Protein AF-A0A358SSE2-F1 (afdb_monomer_lite)

Secondary structure (DSSP, 8-state):
-PPPEEEEEEEEEE-SSSSEEEEEEEEEEE-SSS--EEEEEEEEEETTTTEEE--EEEESS--TT-EESSSEEEEEEEETTEEEEEEEE----SPPP--SSSGGGGTSPPPTTS------SSS-------------

pLDDT: mean 78.42, std 21.92, range [27.58, 97.75]

Radius of gyration: 17.53 Å; chains: 1; bounding box: 44×32×52 Å

Structure (mmCIF, N/CA/C/O backbone):
data_AF-A0A358SSE2-F1
#
_entry.id   AF-A0A358SSE2-F1
#
loop_
_atom_site.group_PDB
_atom_site.id
_atom_site.type_symbol
_atom_site.label_atom_id
_atom_site.label_alt_id
_atom_site.label_comp_id
_atom_site.label_asym_id
_atom_site.label_entity_id
_atom_site.label_seq_id
_atom_site.pdbx_PDB_ins_code
_atom_site.Cartn_x
_atom_site.Cartn_y
_atom_site.Cartn_z
_atom_site.occupancy
_atom_site.B_iso_or_equiv
_atom_site.auth_seq_id
_atom_site.auth_comp_id
_atom_site.auth_asym_id
_atom_site.auth_atom_id
_atom_site.pdbx_PDB_model_num
ATOM 1 N N . MET A 1 1 ? -5.657 2.633 -32.220 1.00 43.72 1 MET A N 1
ATOM 2 C CA . MET A 1 1 ? -4.520 3.237 -31.485 1.00 43.72 1 MET A CA 1
ATOM 3 C C . MET A 1 1 ? -4.842 3.217 -29.996 1.00 43.72 1 MET A C 1
ATOM 5 O O . MET A 1 1 ? -5.791 3.877 -29.595 1.00 43.72 1 MET A O 1
ATOM 9 N N . SER A 1 2 ? -4.138 2.420 -29.189 1.00 58.78 2 SER A N 1
ATOM 10 C CA . SER A 1 2 ? -4.349 2.363 -27.734 1.00 58.78 2 SER A CA 1
ATOM 11 C C . SER A 1 2 ? -3.810 3.632 -27.060 1.00 58.78 2 SER A C 1
ATOM 13 O O . SER A 1 2 ? -2.683 4.047 -27.327 1.00 58.78 2 SER A O 1
ATOM 15 N N . GLY A 1 3 ? -4.629 4.279 -26.227 1.00 74.00 3 GLY A N 1
ATOM 16 C CA . GLY A 1 3 ? -4.229 5.449 -25.437 1.00 74.00 3 GLY A CA 1
ATOM 17 C C . GLY A 1 3 ? -3.277 5.093 -24.288 1.00 74.00 3 GLY A C 1
ATOM 18 O O . GLY A 1 3 ? -3.058 3.918 -24.004 1.00 74.00 3 GLY A O 1
ATOM 19 N N . ALA A 1 4 ? -2.730 6.113 -23.619 1.00 84.56 4 ALA A N 1
ATOM 20 C CA . ALA A 1 4 ? -1.974 5.919 -22.382 1.00 84.56 4 ALA A CA 1
ATOM 21 C C . ALA A 1 4 ? -2.868 5.267 -21.311 1.00 84.56 4 ALA A C 1
ATOM 23 O O . ALA A 1 4 ? -4.029 5.651 -21.141 1.00 84.56 4 ALA A O 1
ATOM 24 N N . GLU A 1 5 ? -2.326 4.287 -20.594 1.00 90.88 5 GLU A N 1
ATOM 25 C CA . GLU A 1 5 ? -3.027 3.553 -19.545 1.00 90.88 5 GLU A CA 1
ATOM 26 C C . GLU A 1 5 ? -2.432 3.906 -18.180 1.00 90.88 5 GLU A C 1
ATOM 28 O O . GLU A 1 5 ? -1.228 3.799 -17.943 1.00 90.88 5 GLU A O 1
ATOM 33 N N . TYR A 1 6 ? -3.299 4.319 -17.261 1.00 93.69 6 TYR A N 1
ATOM 34 C CA . TYR A 1 6 ? -2.960 4.501 -15.860 1.00 93.69 6 TYR A CA 1
ATOM 35 C C . TYR A 1 6 ? -3.908 3.668 -15.009 1.00 93.69 6 TYR A C 1
ATOM 37 O O . TYR A 1 6 ? -5.130 3.840 -15.064 1.00 93.69 6 TYR A O 1
ATOM 45 N N . GLU A 1 7 ? -3.338 2.791 -14.193 1.00 92.62 7 GLU A N 1
ATOM 46 C CA . GLU A 1 7 ? -4.075 1.968 -13.250 1.00 92.62 7 GLU A CA 1
ATOM 47 C C . GLU A 1 7 ? -3.531 2.175 -11.838 1.00 92.62 7 GLU A C 1
ATOM 49 O O . GLU A 1 7 ? -2.322 2.204 -11.599 1.00 92.62 7 GLU A O 1
ATOM 54 N N . SER A 1 8 ? -4.441 2.301 -10.872 1.00 94.38 8 SER A N 1
ATOM 55 C CA . SER A 1 8 ? -4.068 2.256 -9.467 1.00 94.38 8 SER A CA 1
ATOM 56 C C . SER A 1 8 ? -5.070 1.456 -8.647 1.00 94.38 8 SER A C 1
ATOM 58 O O . SER A 1 8 ? -6.260 1.775 -8.601 1.00 94.38 8 SER A O 1
ATOM 60 N N . TRP A 1 9 ? -4.545 0.454 -7.949 1.00 96.31 9 TRP A N 1
ATOM 61 C CA . TRP A 1 9 ? -5.244 -0.332 -6.944 1.00 96.31 9 TRP A CA 1
ATOM 62 C C . TRP A 1 9 ? -4.755 0.076 -5.565 1.00 96.31 9 TRP A C 1
ATOM 64 O O . TRP A 1 9 ? -3.556 0.238 -5.341 1.00 96.31 9 TRP A O 1
ATOM 74 N N . PHE A 1 10 ? -5.671 0.235 -4.618 1.00 94.94 10 PHE A N 1
ATOM 75 C CA . PHE A 1 10 ? -5.305 0.515 -3.238 1.00 94.94 10 PHE A CA 1
ATOM 76 C C . PHE A 1 10 ? -6.230 -0.212 -2.271 1.00 94.94 10 PHE A C 1
ATOM 78 O O . PHE A 1 10 ? -7.416 -0.396 -2.544 1.00 94.94 10 PHE A O 1
ATOM 85 N N . VAL A 1 11 ? -5.678 -0.576 -1.120 1.00 91.00 11 VAL A N 1
ATOM 86 C CA . VAL A 1 11 ? -6.418 -1.129 0.013 1.00 91.00 11 VAL A CA 1
ATOM 87 C C . VAL A 1 11 ? -6.044 -0.364 1.267 1.00 91.00 11 VAL A C 1
ATOM 89 O O . VAL A 1 11 ? -4.933 0.147 1.410 1.00 91.00 11 VAL A O 1
ATOM 92 N N . SER A 1 12 ? -7.003 -0.252 2.178 1.00 91.50 12 SER A N 1
ATOM 93 C CA . SER A 1 12 ? -6.756 0.321 3.490 1.00 91.50 12 SER A CA 1
ATOM 94 C C . SER A 1 12 ? -7.522 -0.445 4.548 1.00 91.50 12 SER A C 1
ATOM 96 O O . SER A 1 12 ? -8.716 -0.682 4.372 1.00 91.50 12 SER A O 1
ATOM 98 N N . ALA A 1 13 ? -6.843 -0.785 5.633 1.00 86.75 13 ALA A N 1
ATOM 99 C CA . ALA A 1 13 ? -7.403 -1.499 6.769 1.00 86.75 13 ALA A CA 1
ATOM 100 C C . ALA A 1 13 ? -7.167 -0.686 8.046 1.00 86.75 13 ALA A C 1
ATOM 102 O O . ALA A 1 13 ? -6.173 0.034 8.158 1.00 86.75 13 ALA A O 1
ATOM 103 N N . ARG A 1 14 ? -8.113 -0.760 8.981 1.00 86.81 14 ARG A N 1
ATOM 104 C CA . ARG A 1 14 ? -7.993 -0.199 10.330 1.00 86.81 14 ARG A CA 1
ATOM 105 C C . ARG A 1 14 ? -8.415 -1.278 11.305 1.00 86.81 14 ARG A C 1
ATOM 107 O O . ARG A 1 14 ? -9.415 -1.945 11.049 1.00 86.81 14 ARG A O 1
ATOM 114 N N . ASP A 1 15 ? -7.656 -1.424 12.375 1.00 82.81 15 ASP A N 1
ATOM 115 C CA . ASP A 1 15 ? -8.051 -2.264 13.494 1.00 82.81 15 ASP A CA 1
ATOM 116 C C . ASP A 1 15 ? -9.141 -1.527 14.298 1.00 82.81 15 ASP A C 1
ATOM 118 O O . ASP A 1 15 ? -8.929 -0.376 14.680 1.00 82.81 15 ASP A O 1
ATOM 122 N N . PRO A 1 16 ? -10.333 -2.113 14.510 1.00 79.69 16 PRO A N 1
ATOM 123 C CA . PRO A 1 16 ? -11.369 -1.481 15.322 1.00 79.69 16 PRO A CA 1
ATOM 124 C C . PRO A 1 16 ? -11.019 -1.421 16.817 1.00 79.69 16 PRO A C 1
ATOM 126 O O . PRO A 1 16 ? -11.575 -0.581 17.520 1.00 79.69 16 PRO A O 1
ATOM 129 N N . ALA A 1 17 ? -10.123 -2.286 17.302 1.00 83.12 17 ALA A N 1
ATOM 130 C CA . ALA A 1 17 ? -9.764 -2.402 18.715 1.00 83.12 17 ALA A CA 1
ATOM 131 C C . ALA A 1 17 ? -8.470 -1.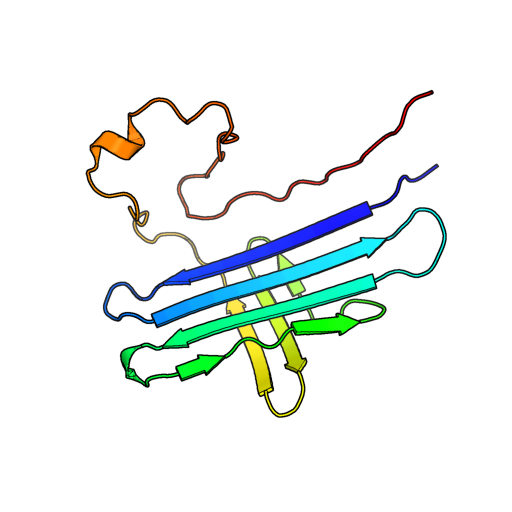657 19.082 1.00 83.12 17 ALA A C 1
ATOM 133 O O . ALA A 1 17 ? -8.149 -1.524 20.261 1.00 83.12 17 ALA A O 1
ATOM 134 N N . SER A 1 18 ? -7.709 -1.166 18.099 1.00 81.88 18 SER A N 1
ATOM 135 C CA . SER A 1 18 ? -6.418 -0.519 18.343 1.00 81.88 18 SER A CA 1
ATOM 136 C C . SER A 1 18 ? -6.143 0.621 17.355 1.00 81.88 18 SER A C 1
ATOM 138 O O . SER A 1 18 ? -6.735 0.677 16.278 1.00 81.88 18 SER A O 1
ATOM 140 N N . PRO A 1 19 ? -5.213 1.550 17.651 1.00 84.94 19 PRO A N 1
ATOM 141 C CA . PRO A 1 19 ? -4.872 2.647 16.744 1.00 84.94 19 PRO A CA 1
ATOM 142 C C . PRO A 1 19 ? -3.967 2.201 15.576 1.00 84.94 19 PRO A C 1
ATOM 144 O O . PRO A 1 19 ? -3.128 2.979 15.107 1.00 84.94 19 PRO A O 1
ATOM 147 N N . ARG A 1 20 ? -4.113 0.952 15.113 1.00 87.19 20 ARG A N 1
ATOM 148 C CA . ARG A 1 20 ? -3.360 0.373 13.999 1.00 87.19 20 ARG A CA 1
ATOM 149 C C . ARG A 1 20 ? -4.068 0.605 12.673 1.00 87.19 20 ARG A C 1
ATOM 151 O O . ARG A 1 20 ? -5.275 0.399 12.531 1.00 87.19 20 ARG A O 1
ATOM 158 N N . ALA A 1 21 ? -3.300 1.000 11.666 1.00 90.00 21 ALA A N 1
ATOM 159 C CA . ALA A 1 21 ? -3.806 1.195 10.318 1.00 90.00 21 ALA A CA 1
ATOM 160 C C . ALA A 1 21 ? -2.783 0.795 9.256 1.00 90.00 21 ALA A C 1
ATOM 162 O O . ALA A 1 21 ? -1.576 0.962 9.421 1.00 90.00 21 ALA A O 1
ATOM 163 N N . LEU A 1 22 ? -3.304 0.320 8.128 1.00 91.38 22 LEU A N 1
ATOM 164 C CA . LEU A 1 22 ? -2.550 -0.088 6.953 1.00 91.38 22 LEU A CA 1
ATOM 165 C C . LEU A 1 22 ? -3.112 0.610 5.714 1.00 91.38 22 LEU A C 1
ATOM 167 O O . LEU A 1 22 ? -4.329 0.710 5.536 1.00 91.38 22 LEU A O 1
ATOM 171 N N . TRP A 1 23 ? -2.228 1.048 4.826 1.00 95.56 23 TRP A N 1
ATOM 172 C CA . TRP A 1 23 ? -2.567 1.509 3.486 1.00 95.56 23 TRP A CA 1
ATOM 173 C C . TRP A 1 23 ? -1.542 0.980 2.488 1.00 95.56 23 TRP A C 1
ATOM 175 O O . TRP A 1 23 ? -0.345 1.172 2.673 1.00 95.56 23 TRP A O 1
ATOM 185 N N . ILE A 1 24 ? -2.005 0.323 1.428 1.00 96.00 24 ILE A N 1
ATOM 186 C CA . ILE A 1 24 ? -1.158 -0.205 0.355 1.00 96.00 24 ILE A CA 1
ATOM 187 C C . ILE A 1 24 ? -1.666 0.341 -0.971 1.00 96.00 24 ILE A C 1
ATOM 189 O O . ILE A 1 24 ? -2.879 0.398 -1.195 1.00 96.00 24 ILE A O 1
ATOM 193 N N . ARG A 1 25 ? -0.746 0.710 -1.866 1.00 97.50 25 ARG A N 1
ATOM 194 C CA . ARG A 1 25 ? -1.074 1.128 -3.231 1.00 97.50 25 ARG A CA 1
ATOM 195 C C . ARG A 1 25 ? -0.135 0.510 -4.250 1.00 97.50 25 ARG A C 1
ATOM 197 O O . ARG A 1 25 ? 1.081 0.565 -4.101 1.00 97.50 25 ARG A O 1
ATOM 204 N N . HIS A 1 26 ? -0.739 -0.015 -5.306 1.00 97.06 26 HIS A N 1
ATOM 205 C CA . HIS A 1 26 ? -0.087 -0.451 -6.529 1.00 97.06 26 HIS A CA 1
ATOM 206 C C . HIS A 1 26 ? -0.482 0.524 -7.627 1.00 97.06 26 HIS A C 1
ATOM 208 O O . HIS A 1 26 ? -1.660 0.856 -7.786 1.00 97.06 26 HIS A O 1
ATOM 214 N N . THR A 1 27 ? 0.503 1.020 -8.356 1.00 96.75 27 THR A N 1
ATOM 215 C CA . THR A 1 27 ? 0.289 1.908 -9.492 1.00 96.75 27 THR A CA 1
ATOM 216 C C . THR A 1 27 ? 1.049 1.365 -10.681 1.00 96.75 27 THR A C 1
ATOM 218 O O . THR A 1 27 ? 2.211 0.990 -10.542 1.00 96.75 27 THR A O 1
ATOM 221 N N . ARG A 1 28 ? 0.395 1.378 -11.838 1.00 95.50 28 ARG A N 1
ATOM 222 C CA . ARG A 1 28 ? 0.977 1.080 -13.137 1.00 95.50 28 ARG A CA 1
ATOM 223 C C . ARG A 1 28 ? 0.686 2.234 -14.082 1.00 95.50 28 ARG A C 1
ATOM 225 O O . ARG A 1 28 ? -0.449 2.699 -14.167 1.00 95.50 28 ARG A O 1
ATOM 232 N N . HIS A 1 29 ? 1.706 2.685 -14.789 1.00 94.44 29 HIS A N 1
ATOM 233 C CA . HIS A 1 29 ? 1.608 3.728 -15.788 1.00 94.44 29 HIS A CA 1
ATOM 234 C C . HIS A 1 29 ? 2.290 3.260 -17.069 1.00 94.44 29 HIS A C 1
ATOM 236 O O . HIS A 1 29 ? 3.498 3.032 -17.101 1.00 94.44 29 HIS A O 1
ATOM 242 N N . ARG A 1 30 ? 1.494 3.119 -18.125 1.00 92.94 30 ARG A N 1
ATOM 243 C CA . ARG A 1 30 ? 1.930 2.782 -19.475 1.00 92.94 30 ARG A CA 1
ATOM 244 C C . ARG A 1 30 ? 1.659 3.985 -20.370 1.00 92.94 30 ARG A C 1
ATOM 246 O O . ARG A 1 30 ? 0.523 4.162 -20.823 1.00 92.94 30 ARG A O 1
ATOM 253 N N . PRO A 1 31 ? 2.658 4.851 -20.582 1.00 91.19 31 PRO A N 1
ATOM 254 C CA . PRO A 1 31 ? 2.499 5.966 -21.497 1.00 91.19 31 PRO A CA 1
ATOM 255 C C . PRO A 1 31 ? 2.327 5.446 -22.930 1.00 91.19 31 PRO A C 1
ATOM 257 O O . PRO A 1 31 ? 2.659 4.307 -23.249 1.00 91.19 31 PRO A O 1
ATOM 260 N N . ARG A 1 32 ? 1.806 6.293 -23.822 1.00 90.25 32 ARG A N 1
ATOM 261 C CA . ARG A 1 32 ? 1.652 5.943 -25.245 1.00 90.25 32 ARG A CA 1
ATOM 262 C C . ARG A 1 32 ? 3.003 5.724 -25.942 1.00 90.25 32 ARG A C 1
ATOM 264 O O . ARG A 1 32 ? 3.077 4.971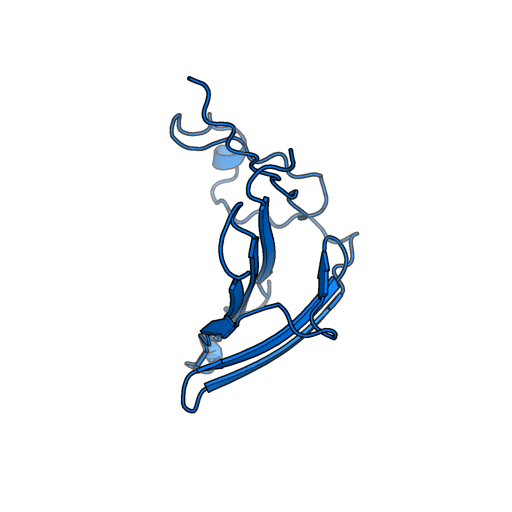 -26.907 1.00 90.25 32 ARG A O 1
ATOM 271 N N . GLN A 1 33 ? 4.038 6.415 -25.478 1.00 88.00 33 GLN A N 1
ATOM 272 C CA . GLN A 1 33 ? 5.420 6.297 -25.929 1.00 88.00 33 GLN A CA 1
ATOM 273 C C . GLN A 1 33 ? 6.332 6.326 -24.701 1.00 88.00 33 GLN A C 1
ATOM 275 O O . GLN A 1 33 ? 6.050 7.050 -23.745 1.00 88.00 33 GLN A O 1
ATOM 280 N N . GLY A 1 34 ? 7.423 5.565 -24.744 1.00 87.94 34 GLY A N 1
ATOM 281 C CA . GLY A 1 34 ? 8.363 5.437 -23.633 1.00 87.94 34 GLY A CA 1
ATOM 282 C C . GLY A 1 34 ? 8.090 4.229 -22.729 1.00 87.94 34 GLY A C 1
ATOM 283 O O . GLY A 1 34 ? 7.149 3.467 -22.965 1.00 87.94 34 GLY A O 1
ATOM 284 N N . PRO A 1 35 ? 8.950 4.019 -21.719 1.00 91.25 35 PRO A N 1
ATOM 285 C CA . PRO A 1 35 ? 8.885 2.841 -20.869 1.00 91.25 35 PRO A CA 1
ATOM 286 C C . PRO A 1 35 ? 7.680 2.879 -19.926 1.00 91.25 35 PRO A C 1
ATOM 288 O O . PRO A 1 35 ? 7.231 3.938 -19.478 1.00 91.25 35 PRO A O 1
ATOM 291 N N . GLU A 1 36 ? 7.184 1.691 -19.584 1.00 94.06 36 GLU A N 1
ATOM 292 C CA . GLU A 1 36 ? 6.284 1.520 -18.448 1.00 94.06 36 GLU A CA 1
ATOM 293 C C . GLU A 1 36 ? 6.963 2.008 -17.155 1.00 94.06 36 GLU A C 1
ATOM 295 O O . GLU A 1 36 ? 8.188 2.010 -17.017 1.00 94.06 36 GLU A O 1
ATOM 300 N N . SER A 1 37 ? 6.152 2.439 -16.194 1.00 95.62 37 SER A N 1
ATOM 301 C CA . SER A 1 37 ? 6.587 2.622 -14.814 1.00 95.62 37 SER A CA 1
ATOM 302 C C . SER A 1 37 ? 5.545 2.092 -13.842 1.00 95.62 37 SER A C 1
ATOM 304 O O . SER A 1 37 ? 4.337 2.126 -14.087 1.00 95.62 37 SER A O 1
ATOM 306 N N . ALA A 1 38 ? 6.018 1.616 -12.699 1.00 97.12 38 ALA A N 1
ATOM 307 C CA . ALA A 1 38 ? 5.193 1.115 -11.621 1.00 97.12 38 ALA A CA 1
ATOM 308 C C . ALA A 1 38 ? 5.650 1.676 -10.275 1.00 97.12 38 ALA A C 1
ATOM 310 O O . ALA A 1 38 ? 6.803 2.069 -10.092 1.00 97.12 38 ALA A O 1
ATOM 311 N N . ALA A 1 39 ? 4.735 1.716 -9.311 1.00 97.56 39 ALA A N 1
ATOM 312 C CA . ALA A 1 39 ? 5.069 2.085 -7.946 1.00 97.56 39 ALA A CA 1
ATOM 313 C C . ALA A 1 39 ? 4.301 1.244 -6.930 1.00 97.56 39 ALA A C 1
ATOM 315 O O . ALA A 1 39 ? 3.077 1.109 -7.011 1.00 97.56 39 ALA A O 1
ATOM 316 N N . LEU A 1 40 ? 5.033 0.752 -5.935 1.00 97.50 40 LEU A N 1
ATOM 317 C CA . LEU A 1 40 ? 4.507 0.032 -4.787 1.00 97.50 40 LEU A CA 1
ATOM 318 C C . LEU A 1 40 ? 4.679 0.885 -3.535 1.00 97.50 40 LEU A C 1
ATOM 320 O O . LEU A 1 40 ? 5.762 1.397 -3.255 1.00 97.50 40 LEU A O 1
ATOM 324 N N . TRP A 1 41 ? 3.590 1.058 -2.795 1.00 97.75 41 TRP A N 1
ATOM 325 C CA . TRP A 1 41 ? 3.554 1.826 -1.557 1.00 97.75 41 TRP A CA 1
ATOM 326 C C . TRP A 1 41 ? 2.967 0.976 -0.443 1.00 97.75 41 TRP A C 1
ATOM 328 O O . TRP A 1 41 ? 1.939 0.328 -0.644 1.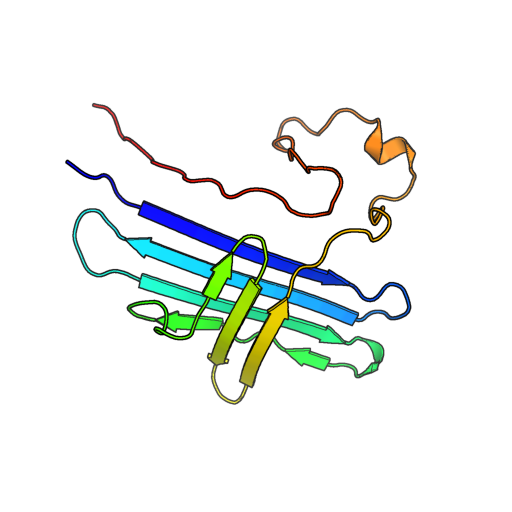00 97.75 41 TRP A O 1
ATOM 338 N N . CYS A 1 42 ? 3.562 1.067 0.741 1.00 95.50 42 CYS A N 1
ATOM 339 C CA . CYS A 1 42 ? 2.979 0.555 1.970 1.00 95.50 42 CYS A CA 1
ATOM 340 C C . CYS A 1 42 ? 3.143 1.596 3.073 1.00 95.50 42 CYS A C 1
ATOM 342 O O . CYS A 1 42 ? 4.220 2.157 3.244 1.00 95.50 42 CYS A O 1
ATOM 344 N N . THR A 1 43 ? 2.071 1.843 3.813 1.00 95.31 43 THR A N 1
ATOM 345 C CA . THR A 1 43 ? 2.051 2.673 5.009 1.00 95.31 43 THR A CA 1
ATOM 346 C C . THR A 1 43 ? 1.457 1.848 6.136 1.00 95.31 43 THR A C 1
ATOM 348 O O . THR A 1 43 ? 0.279 1.499 6.078 1.00 95.31 43 THR A O 1
ATOM 351 N N . VAL A 1 44 ? 2.247 1.581 7.171 1.00 91.75 44 VAL A N 1
ATOM 352 C CA . VAL A 1 44 ? 1.783 1.012 8.439 1.00 91.75 44 VAL A CA 1
ATOM 353 C C . VAL A 1 44 ? 1.907 2.080 9.511 1.00 91.75 44 VAL A C 1
ATOM 355 O O . VAL A 1 44 ? 2.947 2.729 9.648 1.00 91.75 44 VAL A O 1
ATOM 358 N N . LEU A 1 45 ? 0.829 2.265 10.258 1.00 90.06 45 LEU A N 1
ATOM 359 C CA . LEU A 1 45 ? 0.773 3.100 11.445 1.00 90.06 45 LEU A CA 1
ATOM 360 C C . LEU A 1 45 ? 0.425 2.188 12.615 1.00 90.06 45 LEU A C 1
ATOM 362 O O . LEU A 1 45 ? -0.653 1.601 12.619 1.00 90.06 45 LEU A O 1
ATOM 366 N N . ASP A 1 46 ? 1.314 2.093 13.596 1.00 87.81 46 ASP A N 1
ATOM 367 C CA . ASP A 1 46 ? 1.042 1.460 14.883 1.00 87.81 46 ASP A CA 1
ATOM 368 C C . ASP A 1 46 ? 1.420 2.442 15.991 1.00 87.81 46 ASP A C 1
ATOM 370 O O . ASP A 1 46 ? 2.584 2.566 16.376 1.00 87.81 46 ASP A O 1
ATOM 374 N N . ARG A 1 47 ? 0.425 3.184 16.489 1.00 79.62 47 ARG A N 1
ATOM 375 C CA . ARG A 1 47 ? 0.658 4.143 17.575 1.00 79.62 47 ARG A CA 1
ATOM 376 C C . ARG A 1 47 ? 0.983 3.469 18.903 1.00 79.62 47 ARG A C 1
ATOM 378 O O . ARG A 1 47 ? 1.713 4.071 19.679 1.00 79.62 47 ARG A O 1
ATOM 385 N N . GLY A 1 48 ? 0.476 2.259 19.149 1.00 79.38 48 GLY A N 1
ATOM 386 C CA . GLY A 1 48 ? 0.772 1.521 20.379 1.00 79.38 48 GLY A CA 1
ATOM 387 C C . GLY A 1 48 ? 2.251 1.145 20.469 1.00 79.38 48 GLY A C 1
ATOM 388 O O . GLY A 1 48 ? 2.835 1.205 21.541 1.00 79.38 48 GLY A O 1
ATOM 389 N N . ALA A 1 49 ? 2.870 0.846 19.325 1.00 78.19 49 ALA A N 1
ATOM 390 C CA . ALA A 1 49 ? 4.299 0.554 19.215 1.00 78.19 49 ALA A CA 1
ATOM 391 C C . ALA A 1 49 ? 5.173 1.780 18.870 1.00 78.19 49 ALA A C 1
ATOM 393 O O . ALA A 1 49 ? 6.363 1.625 18.604 1.00 78.19 49 ALA A O 1
ATOM 394 N N . GLY A 1 50 ? 4.600 2.990 18.783 1.00 81.69 50 GLY A N 1
ATOM 395 C CA . GLY A 1 50 ? 5.320 4.188 18.325 1.00 81.69 50 GLY A CA 1
ATOM 396 C C . GLY A 1 50 ? 5.883 4.080 16.896 1.00 81.69 50 GLY A C 1
ATOM 397 O O . GLY A 1 50 ? 6.785 4.830 16.524 1.00 81.69 50 GLY A O 1
ATOM 398 N N . GLN A 1 51 ? 5.377 3.149 16.082 1.00 78.31 51 GLN A N 1
ATOM 399 C CA . GLN A 1 51 ? 5.986 2.763 14.814 1.00 78.31 51 GLN A CA 1
ATOM 400 C C . GLN A 1 51 ? 5.223 3.323 13.607 1.00 78.31 51 GLN A C 1
ATOM 402 O O . GLN A 1 51 ? 3.997 3.236 13.493 1.00 78.31 51 GLN A O 1
ATOM 407 N N . ARG A 1 52 ? 5.983 3.867 12.650 1.00 88.00 52 ARG A N 1
ATOM 408 C CA . ARG A 1 52 ? 5.491 4.276 11.331 1.00 88.00 52 ARG A CA 1
ATOM 409 C C . ARG A 1 52 ? 6.411 3.744 10.236 1.00 88.00 52 ARG A C 1
ATOM 411 O O . ARG A 1 52 ? 7.563 4.163 10.137 1.00 88.00 52 ARG A O 1
ATOM 418 N N . LEU A 1 53 ? 5.881 2.881 9.374 1.00 88.56 53 LEU A N 1
ATOM 419 C CA . LEU A 1 53 ? 6.593 2.295 8.236 1.00 88.56 53 LEU A CA 1
ATOM 420 C C . LEU A 1 53 ? 5.993 2.835 6.937 1.00 88.56 53 LEU A C 1
ATOM 422 O O . LEU A 1 53 ? 4.789 2.720 6.746 1.00 88.56 53 LEU A O 1
ATOM 426 N N . VAL A 1 54 ? 6.806 3.445 6.065 1.00 93.94 54 VAL A N 1
ATOM 427 C CA . VAL A 1 54 ? 6.325 4.079 4.816 1.00 93.94 54 VAL A CA 1
ATOM 428 C C . VAL A 1 54 ? 7.251 3.807 3.614 1.00 93.94 54 VAL A C 1
ATOM 430 O O . VAL A 1 54 ? 7.802 4.755 3.051 1.00 93.94 54 VAL A O 1
ATOM 433 N N . PRO A 1 55 ? 7.537 2.548 3.229 1.00 93.38 55 PRO A N 1
ATOM 434 C CA . PRO A 1 55 ? 8.312 2.288 2.026 1.00 93.38 55 PRO A CA 1
ATOM 435 C C . PRO A 1 55 ? 7.513 2.634 0.765 1.00 93.38 55 PRO A C 1
ATOM 437 O O . PRO A 1 55 ? 6.338 2.285 0.608 1.00 93.38 55 PRO A O 1
ATOM 440 N N . LYS A 1 56 ? 8.208 3.291 -0.160 1.00 95.75 56 LYS A N 1
ATOM 441 C CA . LYS A 1 56 ? 7.785 3.510 -1.537 1.00 95.75 56 LYS A CA 1
ATOM 442 C C . LYS A 1 56 ? 8.898 3.020 -2.446 1.00 95.75 56 LYS A C 1
ATOM 444 O O . LYS A 1 56 ? 10.018 3.510 -2.346 1.00 95.75 56 LYS A O 1
ATOM 449 N N . GLN A 1 57 ? 8.552 2.148 -3.380 1.00 97.06 57 GLN A N 1
ATOM 450 C CA . GLN A 1 57 ? 9.465 1.679 -4.411 1.00 97.06 57 GLN A CA 1
ATOM 451 C C . GLN A 1 57 ? 8.917 2.042 -5.789 1.00 97.06 57 GLN A C 1
ATOM 453 O O . GLN A 1 57 ? 7.738 1.819 -6.068 1.00 97.06 57 GLN A O 1
ATOM 458 N N . VAL A 1 58 ? 9.765 2.631 -6.632 1.00 96.31 58 VAL A N 1
ATOM 459 C CA . VAL A 1 58 ? 9.481 2.895 -8.050 1.00 96.31 58 VAL A CA 1
ATOM 460 C C . VAL A 1 58 ? 10.223 1.852 -8.877 1.00 96.31 58 VAL A C 1
ATOM 462 O O . VAL A 1 58 ? 11.368 1.529 -8.574 1.00 96.31 58 VAL A O 1
ATOM 465 N N . LEU A 1 59 ? 9.548 1.303 -9.880 1.00 95.00 59 LEU A N 1
ATOM 466 C CA . LEU A 1 59 ? 9.998 0.175 -10.688 1.00 95.00 59 LEU A CA 1
ATOM 467 C C . LEU A 1 59 ? 9.698 0.456 -12.166 1.00 95.00 59 LEU A C 1
ATOM 469 O O . LEU A 1 59 ? 8.797 1.236 -12.475 1.00 95.00 59 LEU A O 1
ATOM 473 N N . GLY A 1 60 ? 10.405 -0.211 -13.081 1.00 94.69 60 GLY A N 1
ATOM 474 C CA . GLY A 1 60 ? 10.064 -0.174 -14.512 1.00 94.69 60 GLY A CA 1
ATOM 475 C C . GLY A 1 60 ? 8.773 -0.937 -14.841 1.00 94.69 60 GLY A C 1
ATOM 476 O O . GLY A 1 60 ? 8.058 -0.594 -15.771 1.00 94.69 60 GLY A O 1
ATOM 477 N N . ALA A 1 61 ? 8.430 -1.945 -14.043 1.00 93.62 61 ALA A N 1
ATOM 478 C CA . ALA A 1 61 ? 7.182 -2.694 -14.143 1.00 93.62 61 ALA A CA 1
ATOM 479 C C . ALA A 1 61 ? 6.835 -3.302 -12.778 1.00 93.62 61 ALA A C 1
ATOM 481 O O . ALA A 1 61 ? 7.684 -3.371 -11.885 1.00 93.62 61 ALA A O 1
ATOM 482 N N . LEU A 1 62 ? 5.586 -3.737 -12.601 1.00 93.00 62 LEU A N 1
ATOM 483 C CA . LEU A 1 62 ? 5.219 -4.519 -11.419 1.00 93.00 62 LEU A CA 1
ATOM 484 C C . LEU A 1 62 ? 5.919 -5.893 -11.460 1.00 93.00 62 LEU A C 1
ATOM 486 O O . LEU A 1 62 ? 5.964 -6.501 -12.531 1.00 93.00 62 LEU A O 1
ATOM 490 N N . PRO A 1 63 ? 6.439 -6.397 -10.324 1.00 93.56 63 PRO A N 1
ATOM 491 C CA . PRO A 1 63 ? 6.973 -7.753 -10.240 1.00 93.56 63 PRO A CA 1
ATOM 492 C C . PRO A 1 63 ? 5.919 -8.801 -10.647 1.00 93.56 63 PRO A C 1
ATOM 494 O O . PRO A 1 63 ? 4.738 -8.583 -10.372 1.00 93.56 63 PRO A O 1
ATOM 497 N N . PRO A 1 64 ? 6.299 -9.940 -11.257 1.00 91.56 64 PRO A N 1
ATOM 498 C CA . PRO A 1 64 ? 5.341 -10.959 -11.709 1.00 91.56 64 PRO A CA 1
ATOM 499 C C . PRO A 1 64 ? 4.456 -11.541 -10.598 1.00 91.56 64 PRO A C 1
ATOM 501 O O . PRO A 1 64 ? 3.326 -11.951 -10.847 1.00 91.56 64 PRO A O 1
ATOM 504 N N . ASP A 1 65 ? 4.967 -11.579 -9.369 1.00 92.31 65 ASP A N 1
ATOM 505 C CA . ASP A 1 65 ? 4.282 -12.062 -8.171 1.00 92.31 65 ASP A CA 1
ATOM 506 C C . ASP A 1 65 ? 3.466 -10.970 -7.456 1.00 92.31 65 ASP A C 1
ATOM 508 O O . ASP A 1 65 ? 2.687 -11.267 -6.541 1.00 92.31 65 ASP A O 1
ATOM 512 N N . ALA A 1 66 ? 3.611 -9.707 -7.870 1.00 94.69 66 ALA A N 1
ATOM 513 C CA . ALA A 1 66 ? 2.804 -8.616 -7.358 1.00 94.69 66 ALA A CA 1
ATOM 514 C C . ALA A 1 66 ? 1.395 -8.688 -7.952 1.00 94.69 66 ALA A C 1
ATOM 516 O O . ALA A 1 66 ? 1.194 -8.691 -9.165 1.00 94.69 66 ALA A O 1
ATOM 517 N N . ALA A 1 67 ? 0.397 -8.694 -7.077 1.00 94.88 67 ALA A N 1
ATOM 518 C CA . ALA A 1 67 ? -0.999 -8.746 -7.475 1.00 94.88 67 ALA A CA 1
ATOM 519 C C . ALA A 1 67 ? -1.794 -7.704 -6.703 1.00 94.88 67 ALA A C 1
ATOM 521 O O . ALA A 1 67 ? -1.675 -7.602 -5.484 1.00 94.88 67 ALA A O 1
ATOM 522 N N . ALA A 1 68 ? -2.653 -6.966 -7.394 1.00 95.38 68 ALA A N 1
ATOM 523 C CA . ALA A 1 68 ? -3.605 -6.072 -6.761 1.00 95.38 68 ALA A CA 1
ATOM 524 C C . ALA A 1 68 ? -4.927 -6.115 -7.515 1.00 95.38 68 ALA A C 1
ATOM 526 O O . ALA A 1 68 ? -4.974 -5.997 -8.735 1.00 95.38 68 ALA A O 1
ATOM 527 N N . GLY A 1 69 ? -6.008 -6.313 -6.773 1.00 91.00 69 GLY A N 1
ATOM 528 C CA . GLY A 1 69 ? -7.335 -6.440 -7.343 1.00 91.00 69 GLY A CA 1
ATOM 529 C C . GLY A 1 69 ? -8.417 -6.465 -6.270 1.00 91.00 69 GLY A C 1
ATOM 530 O O . GLY A 1 69 ? -8.131 -6.296 -5.084 1.00 91.00 69 GLY A O 1
ATOM 531 N N . PRO A 1 70 ? -9.679 -6.719 -6.650 1.00 87.94 70 PRO A N 1
ATOM 532 C CA . PRO A 1 70 ? -10.809 -6.635 -5.726 1.00 87.94 70 PRO A CA 1
ATOM 533 C C . PRO A 1 70 ? -10.738 -7.593 -4.527 1.00 87.94 70 PRO A C 1
ATOM 535 O O . PRO A 1 70 ? -11.357 -7.320 -3.505 1.00 87.94 70 PRO A O 1
ATOM 538 N N . ARG A 1 71 ? -10.014 -8.715 -4.655 1.00 89.75 71 ARG A N 1
ATOM 539 C CA . ARG A 1 71 ? -9.955 -9.788 -3.645 1.00 89.75 71 ARG A CA 1
ATOM 540 C C . ARG A 1 71 ? -8.573 -10.022 -3.041 1.00 89.75 71 ARG A C 1
ATOM 542 O O . ARG A 1 71 ? -8.474 -10.771 -2.073 1.00 89.75 71 ARG A O 1
ATOM 549 N N . GLN A 1 72 ? -7.515 -9.438 -3.599 1.00 93.44 72 GLN A N 1
ATOM 550 C CA . GLN A 1 72 ? -6.150 -9.741 -3.170 1.00 93.44 72 GLN A CA 1
ATOM 551 C C . GLN A 1 72 ? -5.201 -8.562 -3.355 1.00 93.44 72 GLN A C 1
ATOM 553 O O . GLN A 1 72 ? -5.330 -7.803 -4.316 1.00 93.44 72 GLN A O 1
ATOM 558 N N . PHE A 1 73 ? -4.233 -8.463 -2.449 1.00 95.38 73 PHE A N 1
ATOM 559 C CA . PHE A 1 73 ? -3.080 -7.575 -2.544 1.00 95.38 73 PHE A CA 1
ATOM 560 C C . PHE A 1 73 ? -1.834 -8.346 -2.110 1.00 95.38 73 PHE A C 1
ATOM 562 O O . PHE A 1 73 ? -1.730 -8.724 -0.950 1.00 95.38 73 PHE A O 1
ATOM 569 N N . ARG A 1 74 ? -0.875 -8.538 -3.013 1.00 96.88 74 ARG A N 1
ATOM 570 C CA . ARG A 1 74 ? 0.402 -9.217 -2.773 1.00 96.88 74 ARG A CA 1
ATOM 571 C C . ARG A 1 74 ? 1.546 -8.391 -3.332 1.00 96.88 74 ARG A C 1
ATOM 573 O O . ARG A 1 74 ? 1.402 -7.820 -4.408 1.00 96.88 74 ARG A O 1
ATOM 580 N N . GLY A 1 75 ? 2.655 -8.295 -2.611 1.00 95.88 75 GLY A N 1
ATOM 581 C CA . GLY A 1 75 ? 3.865 -7.629 -3.088 1.00 95.88 75 GLY A CA 1
ATOM 582 C C . GLY A 1 75 ? 4.772 -7.167 -1.956 1.00 95.88 75 GLY A C 1
ATOM 583 O O . GLY A 1 75 ? 4.571 -7.501 -0.788 1.00 95.88 75 GLY A O 1
ATOM 584 N N . GLY A 1 76 ? 5.770 -6.364 -2.306 1.00 95.12 76 GLY A N 1
ATOM 585 C CA . GLY A 1 76 ? 6.668 -5.750 -1.340 1.00 95.12 76 GLY A CA 1
ATOM 586 C C . GLY A 1 76 ? 7.265 -4.455 -1.864 1.00 95.12 76 GLY A C 1
ATOM 587 O O . GLY A 1 76 ? 7.297 -4.219 -3.067 1.00 95.12 76 GLY A O 1
ATOM 588 N N . ALA A 1 77 ? 7.710 -3.603 -0.950 1.00 95.75 77 ALA A N 1
ATOM 589 C CA . ALA A 1 77 ? 8.410 -2.369 -1.273 1.00 95.75 77 ALA A CA 1
ATOM 590 C C . ALA A 1 77 ? 9.584 -2.173 -0.317 1.00 95.75 77 ALA A C 1
ATOM 592 O O . ALA A 1 77 ? 9.444 -2.383 0.891 1.00 95.75 77 ALA A O 1
ATOM 593 N N . SER A 1 78 ? 10.711 -1.714 -0.851 1.00 93.81 78 SER A N 1
ATOM 594 C CA . SER A 1 78 ? 11.879 -1.282 -0.083 1.00 93.81 78 SER A CA 1
ATOM 595 C C . SER A 1 78 ? 12.212 0.189 -0.349 1.00 93.81 78 SER A C 1
ATOM 597 O O . SER A 1 78 ? 11.985 0.713 -1.439 1.00 93.81 78 SER A O 1
ATOM 599 N N . MET A 1 79 ? 12.713 0.876 0.680 1.00 91.88 79 MET A N 1
ATOM 600 C CA . MET A 1 79 ? 13.173 2.264 0.635 1.00 91.88 79 MET A CA 1
ATOM 601 C C . MET A 1 79 ? 14.253 2.474 1.706 1.00 91.88 79 MET A C 1
ATOM 603 O O . MET A 1 79 ? 13.947 2.617 2.894 1.00 91.88 79 MET A O 1
ATOM 607 N N . GLY A 1 80 ? 15.523 2.481 1.294 1.00 90.19 80 GLY A N 1
ATOM 608 C CA . GLY A 1 80 ? 16.655 2.463 2.226 1.00 90.19 80 GLY A CA 1
ATOM 609 C C . GLY A 1 80 ? 16.604 1.228 3.132 1.00 90.19 80 GLY A C 1
ATOM 610 O O . GLY A 1 80 ? 16.350 0.126 2.660 1.00 90.19 80 GLY A O 1
ATOM 611 N N . GLN A 1 81 ? 16.765 1.424 4.443 1.00 89.19 81 GLN A N 1
ATOM 612 C CA . GLN A 1 81 ? 16.695 0.358 5.459 1.00 89.19 81 GLN A CA 1
ATOM 613 C C . GLN A 1 81 ? 15.262 -0.106 5.789 1.00 89.19 81 GLN A C 1
ATOM 615 O O . GLN A 1 81 ? 15.055 -0.943 6.663 1.00 89.19 81 GLN A O 1
ATOM 620 N N . ARG A 1 82 ? 14.238 0.460 5.138 1.00 89.12 82 ARG A N 1
ATOM 621 C CA . ARG A 1 82 ? 12.834 0.116 5.389 1.00 89.12 82 ARG A CA 1
ATOM 622 C C . ARG A 1 82 ? 12.333 -0.813 4.299 1.00 89.12 82 ARG A C 1
ATOM 624 O O . ARG A 1 82 ? 12.420 -0.477 3.121 1.00 89.12 82 ARG A O 1
ATOM 631 N N . ALA A 1 83 ? 11.727 -1.924 4.691 1.00 92.00 83 ALA A N 1
ATOM 632 C CA . ALA A 1 83 ? 11.060 -2.836 3.777 1.00 92.00 83 ALA A CA 1
ATOM 633 C C . ALA A 1 83 ? 9.705 -3.265 4.343 1.00 92.00 83 ALA A C 1
ATOM 635 O O . ALA A 1 83 ? 9.528 -3.364 5.554 1.00 92.00 83 ALA A O 1
ATOM 636 N N . ALA A 1 84 ? 8.751 -3.519 3.455 1.00 92.75 84 ALA A N 1
ATOM 637 C CA . ALA A 1 84 ? 7.481 -4.145 3.784 1.00 92.75 84 ALA A CA 1
ATOM 638 C C . ALA A 1 84 ? 7.161 -5.211 2.740 1.00 92.75 84 ALA A C 1
ATOM 640 O O . ALA A 1 84 ? 7.393 -5.002 1.549 1.00 92.75 84 ALA A O 1
ATOM 641 N N . ARG A 1 85 ? 6.587 -6.324 3.189 1.00 94.75 85 ARG A N 1
ATOM 642 C CA . ARG A 1 85 ? 5.960 -7.343 2.345 1.00 94.75 85 ARG A CA 1
ATOM 643 C C . ARG A 1 85 ? 4.525 -7.524 2.811 1.00 94.75 85 ARG A C 1
ATOM 645 O O . ARG A 1 85 ? 4.240 -7.373 3.997 1.00 94.75 85 ARG A O 1
ATOM 652 N N . TRP A 1 86 ? 3.627 -7.811 1.885 1.00 94.62 86 TRP A N 1
ATOM 653 C CA . TRP A 1 86 ? 2.222 -8.039 2.180 1.00 94.62 86 TRP A CA 1
ATOM 654 C C . TRP A 1 86 ? 1.673 -9.155 1.301 1.00 94.62 86 TRP A C 1
ATOM 656 O O . TRP A 1 86 ? 2.020 -9.277 0.126 1.00 94.62 86 TRP A O 1
ATOM 666 N N . ASP A 1 87 ? 0.774 -9.933 1.886 1.00 95.38 87 ASP A N 1
ATOM 667 C CA . ASP A 1 87 ? -0.079 -10.891 1.198 1.00 95.38 87 ASP A CA 1
ATOM 668 C C . ASP A 1 87 ? -1.436 -10.872 1.902 1.00 95.38 87 ASP A C 1
ATOM 670 O O . ASP A 1 87 ? -1.578 -11.319 3.038 1.00 95.38 87 ASP A O 1
ATOM 674 N N . LEU A 1 88 ? -2.411 -10.221 1.277 1.00 92.19 88 LEU A N 1
ATOM 675 C CA . LEU A 1 88 ? -3.699 -9.892 1.868 1.00 92.19 88 LEU A CA 1
ATOM 676 C C . LEU A 1 88 ? -4.815 -10.431 0.993 1.00 92.19 88 LEU A C 1
ATOM 678 O O . LEU A 1 88 ? -4.826 -10.223 -0.223 1.00 92.19 88 LEU A O 1
ATOM 682 N N . ARG A 1 89 ? -5.815 -11.025 1.639 1.00 91.25 89 ARG A N 1
ATOM 683 C CA . ARG A 1 89 ? -7.092 -11.373 1.025 1.00 91.25 89 ARG A CA 1
ATOM 684 C C . ARG A 1 89 ? -8.162 -10.406 1.516 1.00 91.25 89 ARG A C 1
ATOM 686 O O . ARG A 1 89 ? -8.303 -10.180 2.713 1.00 91.25 89 ARG A O 1
ATOM 693 N N . VAL A 1 90 ? -8.921 -9.845 0.583 1.00 84.75 90 VAL A N 1
ATOM 694 C CA . VAL A 1 90 ? -10.091 -9.019 0.886 1.00 84.75 90 VAL A CA 1
ATOM 695 C C . VAL A 1 90 ? -11.305 -9.940 0.914 1.00 84.75 90 VAL A C 1
ATOM 697 O O . VAL A 1 90 ? -11.723 -10.458 -0.123 1.00 84.75 90 VAL A O 1
ATOM 700 N N . SER A 1 91 ? -11.842 -10.170 2.108 1.00 84.62 91 SER A N 1
ATOM 701 C CA . SER A 1 91 ? -13.095 -10.891 2.337 1.00 84.62 91 SER A CA 1
ATOM 702 C C . SER A 1 91 ? -14.243 -9.915 2.619 1.00 84.62 91 SER A C 1
ATOM 704 O O . SER A 1 91 ? -14.039 -8.800 3.102 1.00 84.62 91 SER A O 1
ATOM 706 N N . GLY A 1 92 ? -15.461 -10.322 2.259 1.00 78.00 92 GLY A N 1
ATOM 707 C CA . GLY A 1 92 ? -16.692 -9.589 2.568 1.00 78.00 92 GLY A CA 1
ATOM 708 C C . GLY A 1 92 ? -17.367 -10.088 3.849 1.00 78.00 92 GLY A C 1
ATOM 709 O O . GLY A 1 92 ? -16.843 -10.956 4.541 1.00 78.00 92 GLY A O 1
ATOM 710 N N . GLY A 1 93 ? -18.556 -9.551 4.140 1.00 71.38 93 GLY A N 1
ATOM 711 C CA . GLY A 1 93 ? -19.444 -10.049 5.203 1.00 71.38 93 GLY A CA 1
ATOM 712 C C . GLY A 1 93 ? -19.289 -9.385 6.574 1.00 71.38 93 GLY A C 1
ATOM 713 O O . GLY A 1 93 ? -20.036 -9.713 7.485 1.00 71.38 93 GLY A O 1
ATOM 714 N N . GLN A 1 94 ? -18.354 -8.448 6.731 1.00 67.25 94 GLN A N 1
ATOM 715 C CA . GLN A 1 94 ? -18.211 -7.658 7.958 1.00 67.25 94 GLN A CA 1
ATOM 716 C C . GLN A 1 94 ? -19.080 -6.394 7.908 1.00 67.25 94 GLN A C 1
ATOM 718 O O . GLN A 1 94 ? -19.321 -5.842 6.828 1.00 67.25 94 GLN A O 1
ATOM 723 N N . GLU A 1 95 ? -19.537 -5.921 9.072 1.00 69.62 95 GLU A N 1
ATOM 724 C CA . GLU A 1 95 ? -20.340 -4.700 9.167 1.00 69.62 95 GLU A CA 1
ATOM 725 C C . GLU A 1 95 ? -19.581 -3.490 8.592 1.00 69.62 95 GLU A C 1
ATOM 727 O O . GLU A 1 95 ? -18.368 -3.333 8.759 1.00 69.62 95 GLU A O 1
ATOM 732 N N . ALA A 1 96 ? -20.297 -2.618 7.877 1.00 69.94 96 ALA A N 1
ATOM 733 C CA . ALA A 1 96 ? -19.700 -1.440 7.265 1.00 69.94 96 ALA A CA 1
ATOM 734 C C . ALA A 1 96 ? -19.150 -0.483 8.334 1.00 69.94 96 ALA A C 1
ATOM 736 O O . ALA A 1 96 ? -19.906 0.117 9.100 1.00 69.94 96 ALA A O 1
ATOM 737 N N . LEU A 1 97 ? -17.832 -0.271 8.321 1.00 69.31 97 LEU A N 1
ATOM 738 C CA . LEU A 1 97 ? -17.190 0.729 9.169 1.00 69.31 97 LEU A CA 1
ATOM 739 C C .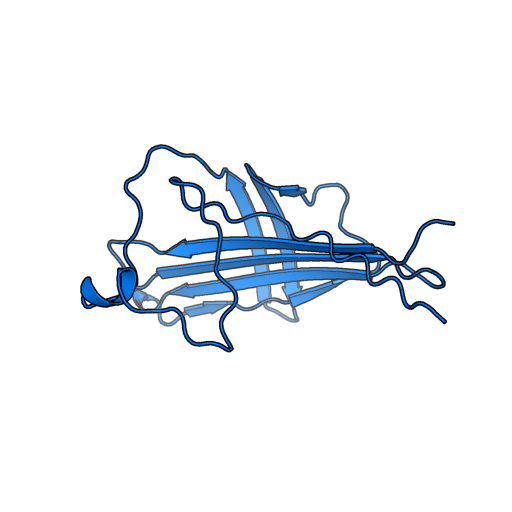 LEU A 1 97 ? -17.773 2.119 8.883 1.00 69.31 97 LEU A C 1
ATOM 741 O O . LEU A 1 97 ? -17.838 2.553 7.729 1.00 69.31 97 LEU A O 1
ATOM 745 N N . ARG A 1 98 ? -18.152 2.839 9.946 1.00 73.62 98 ARG A N 1
ATOM 746 C CA . ARG A 1 98 ? -18.639 4.223 9.878 1.00 73.62 98 ARG A CA 1
ATOM 747 C C . ARG A 1 98 ? -17.584 5.199 10.425 1.00 73.62 98 ARG A C 1
ATOM 749 O O . ARG A 1 98 ? -17.730 5.661 11.554 1.00 73.62 98 ARG A O 1
ATOM 756 N N . PRO A 1 99 ? -16.541 5.549 9.644 1.00 69.81 99 PRO A N 1
ATOM 757 C CA . PRO A 1 99 ? -15.469 6.438 10.102 1.00 69.81 99 PRO A CA 1
ATOM 758 C C . PRO A 1 99 ? -15.919 7.883 10.362 1.00 69.81 99 PRO A C 1
ATOM 760 O O . PRO A 1 99 ? -15.332 8.557 11.199 1.00 69.81 99 PRO A O 1
ATOM 763 N N . LEU A 1 100 ? -16.940 8.381 9.657 1.00 76.25 100 LEU A N 1
ATOM 764 C CA . LEU A 1 100 ? -17.479 9.719 9.902 1.00 76.25 100 LEU A CA 1
ATOM 765 C C . LEU A 1 100 ? -18.331 9.742 11.176 1.00 76.25 100 LEU A C 1
ATOM 767 O O . LEU A 1 100 ? -19.290 8.976 11.314 1.00 76.25 100 LEU A O 1
ATOM 771 N N . ARG A 1 101 ? -17.998 10.664 12.077 1.00 76.25 101 ARG A N 1
ATOM 772 C CA . ARG A 1 101 ? -18.783 11.023 13.261 1.00 76.25 101 ARG A CA 1
ATOM 773 C C . ARG A 1 101 ? -18.999 12.543 13.240 1.00 76.25 101 ARG A C 1
ATOM 775 O O . ARG A 1 101 ? -18.031 13.250 12.967 1.00 76.25 101 ARG A O 1
ATOM 782 N N . PRO A 1 102 ? -20.218 13.049 13.507 1.00 84.06 102 PRO A N 1
ATOM 783 C CA . PRO A 1 102 ? -21.453 12.325 13.845 1.00 84.06 102 PRO A CA 1
ATOM 784 C C . PRO A 1 102 ? -22.125 11.641 12.634 1.00 84.06 102 PRO A C 1
ATOM 786 O O . PRO A 1 102 ? -21.796 11.917 11.482 1.00 84.06 102 PRO A O 1
ATOM 789 N N . ALA A 1 103 ? -23.101 10.753 12.879 1.00 81.31 103 ALA A N 1
ATOM 790 C CA . ALA A 1 103 ? -23.786 9.981 11.826 1.00 81.31 103 ALA A CA 1
ATOM 791 C C . ALA A 1 103 ? -24.513 10.852 10.780 1.00 81.31 103 ALA A C 1
ATOM 793 O O . ALA A 1 103 ? -24.689 10.423 9.638 1.00 81.31 103 ALA A O 1
ATOM 794 N N . ALA A 1 104 ? -24.884 12.084 11.149 1.00 82.94 104 ALA A N 1
ATOM 795 C CA . ALA A 1 104 ? -25.467 13.076 10.247 1.00 82.94 104 ALA A CA 1
ATOM 796 C C . ALA A 1 104 ? -24.571 13.383 9.029 1.00 82.94 104 ALA A C 1
ATOM 798 O O . ALA A 1 104 ? -25.088 13.678 7.954 1.00 82.94 104 ALA A O 1
ATOM 799 N N . LEU A 1 105 ? -23.246 13.213 9.143 1.00 82.25 105 LEU A N 1
ATOM 800 C CA . LEU A 1 105 ? -22.303 13.427 8.038 1.00 82.25 105 LEU A CA 1
ATOM 801 C C . LEU A 1 105 ? -22.493 12.458 6.858 1.00 82.25 105 LEU A C 1
ATOM 803 O O . LEU A 1 105 ? -22.040 12.758 5.760 1.00 82.25 105 LEU A O 1
ATOM 807 N N . TYR A 1 106 ? -23.174 11.321 7.047 1.00 80.56 106 TYR A N 1
ATOM 808 C CA . TYR A 1 106 ? -23.544 10.427 5.936 1.00 80.56 106 TYR A CA 1
ATOM 809 C C . TYR A 1 106 ? -24.796 10.876 5.178 1.00 80.56 106 TYR A C 1
ATOM 811 O O . TYR A 1 106 ? -25.086 10.324 4.121 1.00 80.56 106 TYR A O 1
ATOM 819 N N . ARG A 1 107 ? -25.556 11.825 5.734 1.00 81.25 107 ARG A N 1
ATOM 820 C CA . ARG A 1 107 ? -26.786 12.367 5.141 1.00 81.25 107 ARG A CA 1
ATO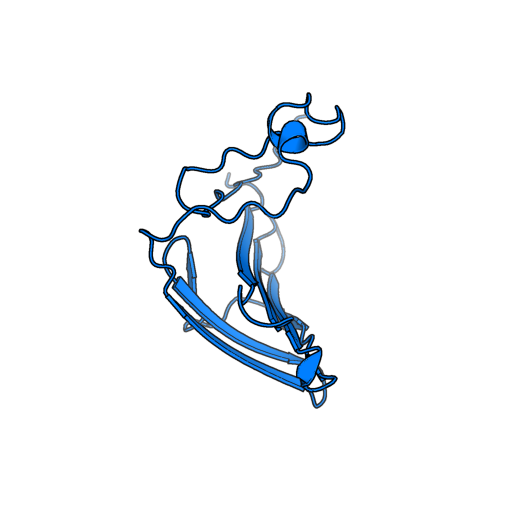M 821 C C . ARG A 1 107 ? -26.586 13.770 4.569 1.00 81.25 107 ARG A C 1
ATOM 823 O O . ARG A 1 107 ? -27.414 14.224 3.790 1.00 81.25 107 ARG A O 1
ATOM 830 N N . ALA A 1 108 ? -25.508 14.450 4.958 1.00 82.06 108 ALA A N 1
ATOM 831 C CA . ALA A 1 108 ? -25.180 15.777 4.464 1.00 82.06 108 ALA A CA 1
ATOM 832 C C . ALA A 1 108 ? -24.851 15.753 2.956 1.00 82.06 108 ALA A C 1
ATOM 834 O O . ALA A 1 108 ? -24.264 14.776 2.474 1.00 82.06 108 ALA A O 1
ATOM 835 N N . PRO A 1 109 ? -25.170 16.828 2.212 1.00 78.81 109 PRO A N 1
ATOM 836 C CA . PRO A 1 109 ? -24.712 16.990 0.840 1.00 78.81 109 PRO A CA 1
ATOM 837 C C . PRO A 1 109 ? -23.191 16.847 0.766 1.00 78.81 109 PRO A C 1
ATOM 839 O O . PRO A 1 109 ? -22.454 17.399 1.588 1.00 78.81 109 PRO A O 1
ATOM 842 N N . LEU A 1 110 ? -22.703 16.101 -0.224 1.00 74.88 110 LEU A N 1
ATOM 843 C CA . LEU A 1 110 ? -21.266 16.014 -0.449 1.00 74.88 110 LEU A CA 1
ATOM 844 C C . LEU A 1 110 ? -20.738 17.394 -0.875 1.00 74.88 110 LEU A C 1
ATOM 846 O O . LEU A 1 110 ? -21.349 18.026 -1.738 1.00 74.88 110 LEU A O 1
ATOM 850 N N . PRO A 1 111 ? -19.599 17.856 -0.325 1.00 72.69 111 PRO A N 1
ATOM 851 C CA . PRO A 1 111 ? -18.973 19.092 -0.774 1.00 72.69 111 PRO A CA 1
ATOM 852 C C . PRO A 1 111 ? -18.748 19.064 -2.288 1.00 72.69 111 PRO A C 1
ATOM 854 O O . PRO A 1 111 ? -18.325 18.043 -2.822 1.00 72.69 111 PRO A O 1
ATOM 857 N N . GLN A 1 112 ? -18.983 20.178 -2.978 1.00 65.31 112 GLN A N 1
ATOM 858 C CA . GLN A 1 112 ? -18.978 20.240 -4.449 1.00 65.31 112 GLN A CA 1
ATOM 859 C C . GLN A 1 112 ? -17.619 19.859 -5.075 1.00 65.31 112 GLN A C 1
ATOM 861 O O . GLN A 1 112 ? -17.560 19.305 -6.167 1.00 65.31 112 GLN A O 1
ATOM 866 N N . HIS A 1 113 ? -16.518 20.053 -4.342 1.00 59.47 113 HIS A N 1
ATOM 867 C CA . HIS A 1 113 ? -15.171 19.618 -4.736 1.00 59.47 113 HIS A CA 1
ATOM 868 C C . HIS A 1 113 ? -14.902 18.121 -4.470 1.00 59.47 113 HIS A C 1
ATOM 870 O O . HIS A 1 113 ? -13.811 17.609 -4.733 1.00 59.47 113 HIS A O 1
ATOM 876 N N . ARG A 1 114 ? -15.871 17.392 -3.905 1.00 51.03 114 ARG A N 1
ATOM 877 C CA . ARG A 1 114 ? -15.745 15.998 -3.479 1.00 51.03 114 ARG A CA 1
ATOM 878 C C . ARG A 1 114 ? -16.601 15.108 -4.368 1.00 51.03 114 ARG A C 1
ATOM 880 O O . ARG A 1 114 ? -17.814 15.020 -4.233 1.00 51.03 114 ARG A O 1
ATOM 887 N N . GLN A 1 115 ? -15.945 14.365 -5.250 1.00 54.25 115 GLN A N 1
ATOM 888 C CA . GLN A 1 115 ? -16.633 13.418 -6.123 1.00 54.25 115 GLN A CA 1
ATOM 889 C C . GLN A 1 115 ? -17.239 12.260 -5.318 1.00 54.25 115 GLN A C 1
ATOM 891 O O . GLN A 1 115 ? -16.533 11.572 -4.568 1.00 54.25 115 GLN A O 1
ATOM 896 N N . ALA A 1 116 ? -18.541 12.024 -5.518 1.00 47.75 116 ALA A N 1
ATOM 897 C CA . ALA A 1 116 ? -19.287 10.970 -4.849 1.00 47.75 116 ALA A CA 1
ATOM 898 C C . ALA A 1 116 ? -18.625 9.614 -5.049 1.00 47.75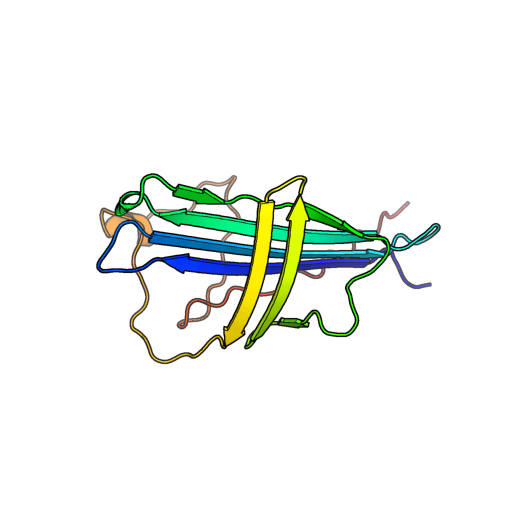 116 ALA A C 1
ATOM 900 O O . ALA A 1 116 ? -18.317 9.160 -6.164 1.00 47.75 116 ALA A O 1
ATOM 901 N N . ARG A 1 117 ? -18.370 8.967 -3.912 1.00 48.09 117 ARG A N 1
ATOM 902 C CA . ARG A 1 117 ? -17.715 7.684 -3.888 1.00 48.09 117 ARG A CA 1
ATOM 903 C C . ARG A 1 117 ? -18.759 6.554 -3.943 1.00 48.09 117 ARG A C 1
ATOM 905 O O . ARG A 1 117 ? -19.188 6.137 -2.889 1.00 48.09 117 ARG A O 1
ATOM 912 N N . ARG A 1 118 ? -19.150 6.022 -5.122 1.00 33.94 118 ARG A N 1
ATOM 913 C CA . ARG A 1 118 ? -19.905 4.740 -5.239 1.00 33.94 118 ARG A CA 1
ATOM 914 C C . ARG A 1 118 ? -19.183 3.601 -4.502 1.00 33.94 118 ARG A C 1
ATOM 916 O O . ARG A 1 118 ? -18.296 2.977 -5.080 1.00 33.94 118 ARG A O 1
ATOM 923 N N . THR A 1 119 ? -19.505 3.411 -3.232 1.00 37.31 119 THR A N 1
ATOM 924 C CA . THR A 1 119 ? -19.176 2.254 -2.402 1.00 37.31 119 THR A CA 1
ATOM 925 C C . THR A 1 119 ? -20.289 1.240 -2.597 1.00 37.31 119 THR A C 1
ATOM 927 O O . THR A 1 119 ? -21.442 1.552 -2.304 1.00 37.31 119 THR A O 1
ATOM 930 N N . ASP A 1 120 ? -19.963 0.056 -3.112 1.00 31.62 120 ASP A N 1
ATOM 931 C CA . ASP A 1 120 ? -20.852 -1.079 -2.874 1.00 31.62 120 ASP A CA 1
ATOM 932 C C . ASP A 1 120 ? -20.855 -1.380 -1.376 1.00 31.62 120 ASP A C 1
ATOM 934 O O . ASP A 1 120 ? -19.920 -1.011 -0.658 1.00 31.62 120 ASP A O 1
ATOM 938 N N . ARG A 1 121 ? -21.928 -1.994 -0.883 1.00 38.22 121 ARG A N 1
ATOM 939 C CA . ARG A 1 121 ? -22.140 -2.269 0.543 1.00 38.22 121 ARG A CA 1
ATOM 940 C C . ARG A 1 121 ? -21.329 -3.500 0.987 1.00 38.22 121 ARG A C 1
ATOM 942 O O . ARG A 1 121 ? -21.859 -4.517 1.389 1.00 38.22 121 ARG A O 1
ATOM 949 N N . ALA A 1 122 ? -20.021 -3.361 0.844 1.00 30.56 122 ALA A N 1
ATOM 950 C CA . ALA A 1 122 ? -18.874 -4.050 1.421 1.00 30.56 122 ALA A CA 1
ATOM 951 C C . ALA A 1 122 ? -17.722 -3.125 1.010 1.00 30.56 122 ALA A C 1
ATOM 953 O O . ALA A 1 122 ? -17.677 -2.768 -0.164 1.00 30.56 122 ALA A O 1
ATOM 954 N N . LEU A 1 123 ? -16.877 -2.637 1.928 1.00 39.09 123 LEU A N 1
ATOM 955 C CA . LEU A 1 123 ? -15.935 -1.537 1.655 1.00 39.09 123 LEU A CA 1
ATOM 956 C C . LEU A 1 123 ? -14.883 -1.921 0.588 1.00 39.09 123 LEU A C 1
ATOM 958 O O . LEU A 1 123 ? -13.732 -2.216 0.875 1.00 39.09 123 LEU A O 1
ATOM 962 N N . VAL A 1 124 ? -15.304 -1.863 -0.668 1.00 32.06 124 VAL A N 1
ATOM 963 C CA . VAL A 1 124 ? -14.571 -2.047 -1.907 1.00 32.06 124 VAL A CA 1
ATOM 964 C C . VAL A 1 124 ? -15.029 -0.883 -2.758 1.00 32.06 124 VAL A C 1
ATOM 966 O O . VAL A 1 124 ? -16.198 -0.780 -3.142 1.00 32.06 124 VAL A O 1
ATOM 969 N N . ARG A 1 125 ? -14.113 0.037 -3.054 1.00 32.47 125 ARG A N 1
ATOM 970 C CA . ARG A 1 125 ? -14.389 1.061 -4.051 1.00 32.47 125 ARG A CA 1
ATOM 971 C C . ARG A 1 125 ? -13.407 1.016 -5.211 1.00 32.47 125 ARG A C 1
ATOM 973 O O . ARG A 1 125 ? -12.378 1.678 -5.185 1.00 32.47 125 ARG A O 1
ATOM 980 N N . ARG A 1 126 ? -13.871 0.284 -6.228 1.00 29.86 126 ARG A N 1
ATOM 981 C CA . ARG A 1 126 ? -13.934 0.584 -7.671 1.00 29.86 126 ARG A CA 1
ATOM 982 C C . ARG A 1 126 ? -12.737 1.318 -8.289 1.00 29.86 126 ARG A C 1
ATOM 984 O O . ARG A 1 126 ? -12.550 2.520 -8.100 1.00 29.86 126 ARG A O 1
ATOM 991 N N . SER A 1 127 ? -12.049 0.559 -9.139 1.00 30.30 127 SER A N 1
ATOM 992 C CA . SER A 1 127 ? -11.156 0.974 -10.218 1.00 30.30 127 SER A CA 1
ATOM 993 C C . SER A 1 127 ? -11.725 2.149 -11.021 1.00 30.30 127 SER A C 1
ATOM 995 O O . SER A 1 127 ? -12.849 2.088 -11.525 1.00 30.30 127 SER A O 1
ATOM 997 N N . ARG A 1 128 ? -10.928 3.206 -11.187 1.00 29.28 128 ARG A N 1
ATOM 998 C CA . ARG A 1 128 ? -11.087 4.147 -12.299 1.00 29.28 128 ARG A CA 1
ATOM 999 C C . ARG A 1 128 ? -10.066 3.773 -13.360 1.00 29.28 128 ARG A C 1
ATOM 1001 O O . ARG A 1 128 ? -8.873 3.895 -13.109 1.00 29.28 128 ARG A O 1
ATOM 1008 N N . ARG A 1 129 ? -10.541 3.366 -14.534 1.00 30.36 129 ARG A N 1
ATOM 1009 C CA . ARG A 1 129 ? -9.764 3.457 -15.769 1.00 30.36 129 ARG A CA 1
ATOM 1010 C C . ARG A 1 129 ? -9.948 4.898 -16.249 1.00 30.36 129 ARG A C 1
ATOM 1012 O O . ARG A 1 129 ? -10.994 5.229 -16.796 1.00 30.36 129 ARG A O 1
ATOM 1019 N N . CYS A 1 130 ? -9.015 5.787 -15.917 1.00 27.58 130 CYS A N 1
ATOM 1020 C CA . CYS A 1 130 ? -8.983 7.111 -16.538 1.00 27.58 130 CYS A CA 1
ATOM 1021 C C . CYS A 1 130 ? -8.249 6.964 -17.871 1.00 27.58 130 CYS A C 1
ATOM 1023 O O . CYS A 1 130 ? -7.025 6.935 -17.894 1.00 27.58 130 CYS A O 1
ATOM 1025 N N . SER A 1 131 ? -8.992 6.853 -18.970 1.00 28.75 131 SER A N 1
ATOM 1026 C CA . SER A 1 131 ? -8.465 7.122 -20.306 1.00 28.75 131 SER A CA 1
ATOM 1027 C C . SER A 1 131 ? -8.595 8.622 -20.560 1.00 28.75 131 SER A C 1
ATOM 1029 O O . SER A 1 131 ? -9.687 9.108 -20.851 1.00 28.75 131 SER A O 1
ATOM 1031 N N . SER A 1 132 ? -7.509 9.379 -20.413 1.00 28.56 132 SER A N 1
ATOM 1032 C CA . SER A 1 132 ? -7.469 10.752 -20.920 1.00 28.56 132 SER A CA 1
ATOM 1033 C C . SER A 1 132 ? -7.262 10.698 -22.435 1.00 28.56 132 SER A C 1
ATOM 1035 O O . SER A 1 132 ? -6.140 10.528 -22.910 1.00 28.56 132 SER A O 1
ATOM 1037 N N . GLY A 1 133 ? -8.355 10.797 -23.191 1.00 28.20 133 GLY A N 1
ATOM 1038 C CA . GLY A 1 133 ? -8.312 11.182 -24.597 1.00 28.20 133 GLY A CA 1
ATOM 1039 C C . GLY A 1 133 ? -8.219 12.702 -24.677 1.00 28.20 133 GLY A C 1
ATOM 1040 O O . GLY A 1 133 ? -9.172 13.386 -24.315 1.00 28.20 133 GLY A O 1
ATOM 1041 N N . ALA A 1 134 ? -7.072 13.229 -25.100 1.00 28.44 134 ALA A N 1
ATOM 1042 C CA . ALA A 1 134 ? -6.961 14.624 -25.504 1.00 28.44 134 ALA A CA 1
ATOM 1043 C C . ALA A 1 134 ? -7.435 14.718 -26.959 1.00 28.44 134 ALA A C 1
ATOM 1045 O O . ALA A 1 134 ? -6.791 14.180 -27.857 1.00 28.44 134 ALA A O 1
ATOM 1046 N N . GLY A 1 135 ? -8.605 15.321 -27.159 1.00 29.00 135 GLY A N 1
ATOM 1047 C CA . GLY A 1 135 ? -9.097 15.718 -28.469 1.00 29.00 135 GLY A CA 1
ATOM 1048 C C . GLY A 1 135 ? -8.730 17.170 -28.742 1.00 29.00 135 GLY A C 1
ATOM 1049 O O . GLY A 1 135 ? -9.224 18.054 -28.044 1.00 29.00 135 GLY A O 1
ATOM 1050 N N . ARG A 1 136 ? -7.865 17.374 -29.731 1.00 30.11 136 ARG A N 1
ATOM 1051 C CA . ARG A 1 136 ? -7.963 18.278 -30.891 1.00 30.11 136 ARG A CA 1
ATOM 1052 C C . ARG A 1 136 ? -6.585 18.368 -31.529 1.00 30.11 136 ARG A C 1
ATOM 1054 O O . ARG A 1 136 ? -5.604 18.514 -30.770 1.00 30.11 136 ARG A O 1
#

Foldseek 3Di:
DDAKWKWKFKDKDQDPVFRKIKIWMWIWTGHPDDFIKIKIWIWIDHVVVPDIAIFMDIDSGADPQADGDQFWGFDKGDDVVGIDTDTDTDDFDDQDDDPDPPPCVVVDDDDPVDDDFPADRTRGTDIDGDRDDDDD

Sequence (136 aa):
MSGAEYESWFVSARDPASPRALWIRHTRHRPRQGPESAALWCTVLDRGAGQRLVPKQVLGALPPDAAAGPRQFRGGASMGQRAARWDLRVSGGQEALRPLRPAALYRAPLPQHRQARRTDRALVRRSRRCSSGAGR